Protein AF-A0A2V9SKC0-F1 (afdb_monomer_lite)

Sequence (117 aa):
MATAVLARSNAEKLGRDRHFDNYFFSGMALLILVTVFVGFARSYFLAGMFRAQLPSVIIHIHGVVFSSWIFLLIAQTSLVSTGHVDIHRRLGIAGFGLACLVIILGVLAATNSLARN

Foldseek 3Di:
DVVVVVVVVVVVVVVVVLLVVLCVQLVVLVVVVVVVCVVCVVQAVVCPHCNRPDPDPLVSVLSVLVVVLSVLSNVLSVCVNVVVVVVNVVVVVVVVVSVVVNVVSVVVVVVVVVVVD

Structure (mmCIF, N/CA/C/O backbone):
data_AF-A0A2V9SKC0-F1
#
_entry.id   AF-A0A2V9SKC0-F1
#
loop_
_atom_site.group_PDB
_atom_site.id
_atom_site.type_symbol
_atom_site.label_atom_id
_atom_site.label_alt_id
_atom_site.label_comp_id
_atom_site.label_asym_id
_atom_site.label_entity_id
_atom_site.label_seq_id
_atom_site.pdbx_PDB_ins_code
_atom_site.Cartn_x
_atom_site.Cartn_y
_atom_site.Cartn_z
_atom_site.occupancy
_atom_site.B_iso_or_equiv
_atom_site.auth_seq_id
_atom_site.auth_comp_id
_atom_site.auth_asym_id
_atom_site.auth_atom_id
_atom_site.pdbx_PDB_model_num
ATOM 1 N N . MET A 1 1 ? -37.361 5.769 30.953 1.00 64.69 1 MET A N 1
ATOM 2 C CA . MET A 1 1 ? -37.239 4.483 30.222 1.00 64.69 1 MET A CA 1
ATOM 3 C C . MET A 1 1 ? -36.973 4.669 28.726 1.00 64.69 1 MET A C 1
ATOM 5 O O . MET A 1 1 ? -36.008 4.089 28.255 1.00 64.69 1 MET A O 1
ATOM 9 N N . ALA A 1 2 ? -37.730 5.493 27.986 1.00 71.50 2 ALA A N 1
ATOM 10 C CA . ALA A 1 2 ? -37.546 5.671 26.531 1.00 71.50 2 ALA A CA 1
ATOM 11 C C . ALA A 1 2 ? -36.134 6.131 26.092 1.00 71.50 2 ALA A C 1
ATOM 13 O O . ALA A 1 2 ? -35.579 5.606 25.132 1.00 71.50 2 ALA A O 1
ATOM 14 N N . THR A 1 3 ? -35.506 7.049 26.830 1.00 78.56 3 THR A N 1
ATOM 15 C CA . THR A 1 3 ? -34.146 7.547 26.546 1.00 78.56 3 THR A CA 1
ATOM 16 C C . THR A 1 3 ? -33.062 6.471 26.662 1.00 78.56 3 THR A C 1
ATOM 18 O O . THR A 1 3 ? -32.132 6.448 25.861 1.00 78.56 3 THR A O 1
ATOM 21 N N . ALA A 1 4 ? -33.199 5.536 27.607 1.00 79.25 4 ALA A N 1
ATOM 22 C CA . ALA A 1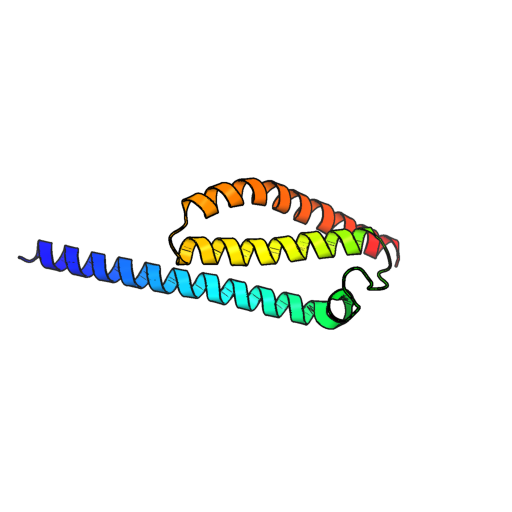 4 ? -32.254 4.432 27.781 1.00 79.25 4 ALA A CA 1
ATOM 23 C C . ALA A 1 4 ? -32.355 3.394 26.647 1.00 79.25 4 ALA A C 1
ATOM 25 O O . ALA A 1 4 ? -31.342 2.849 26.216 1.00 79.25 4 ALA A O 1
ATOM 26 N N . VAL A 1 5 ? -33.565 3.162 26.123 1.00 80.75 5 VAL A N 1
ATOM 27 C CA . VAL A 1 5 ? -33.799 2.260 24.983 1.00 80.75 5 VAL A CA 1
ATOM 28 C C . VAL A 1 5 ? -33.165 2.819 23.708 1.00 80.75 5 VAL A C 1
ATOM 30 O O . VAL A 1 5 ? -32.467 2.087 23.011 1.00 80.75 5 VAL A O 1
ATOM 33 N N . LEU A 1 6 ? -33.328 4.123 23.453 1.00 85.31 6 LEU A N 1
ATOM 34 C CA . LEU A 1 6 ? -32.701 4.799 22.310 1.00 85.31 6 LEU A CA 1
ATOM 35 C C . LEU A 1 6 ? -31.167 4.804 22.407 1.00 85.31 6 LEU A C 1
ATOM 37 O O . LEU A 1 6 ? -30.477 4.579 21.415 1.00 85.31 6 LEU A O 1
ATOM 41 N N . ALA A 1 7 ? -30.614 5.015 23.605 1.00 84.50 7 ALA A N 1
ATOM 42 C CA . ALA A 1 7 ? -29.168 4.953 23.814 1.00 84.50 7 ALA A CA 1
ATOM 43 C C . ALA A 1 7 ? -28.609 3.546 23.530 1.00 84.50 7 ALA A C 1
ATOM 45 O O . ALA A 1 7 ? -27.584 3.409 22.860 1.00 84.50 7 ALA A O 1
ATOM 46 N N . ARG A 1 8 ? -29.315 2.495 23.971 1.00 86.75 8 ARG A N 1
ATOM 47 C CA . ARG A 1 8 ? -28.934 1.097 23.724 1.00 86.75 8 ARG A CA 1
ATOM 48 C C . ARG A 1 8 ? -29.029 0.720 22.245 1.00 86.75 8 ARG A C 1
ATOM 50 O O . ARG A 1 8 ? -28.091 0.122 21.725 1.00 86.75 8 ARG A O 1
ATOM 57 N N . SER A 1 9 ? -30.107 1.099 21.551 1.00 89.00 9 SER A N 1
ATOM 58 C CA . SER A 1 9 ? -30.257 0.821 20.114 1.00 89.00 9 SER A CA 1
ATOM 59 C C . SER A 1 9 ? -29.184 1.517 19.280 1.00 89.00 9 SER A C 1
ATOM 61 O O . SER A 1 9 ? -28.660 0.935 18.331 1.00 89.00 9 SER A O 1
ATOM 63 N N . ASN A 1 10 ? -28.819 2.746 19.655 1.00 89.94 10 ASN A N 1
ATOM 64 C CA . ASN A 1 10 ? -27.756 3.492 18.989 1.00 89.94 10 ASN A CA 1
ATOM 65 C C . ASN A 1 10 ? -26.391 2.833 19.209 1.00 89.94 10 ASN A C 1
ATOM 67 O O . ASN A 1 10 ? -25.634 2.686 18.253 1.00 89.94 10 ASN A O 1
ATOM 71 N N . ALA A 1 11 ? -26.095 2.380 20.430 1.00 85.88 11 ALA A N 1
ATOM 72 C CA . ALA A 1 11 ? -24.858 1.663 20.730 1.00 85.88 11 ALA A CA 1
ATOM 73 C C . ALA A 1 11 ? -24.746 0.335 19.956 1.00 85.88 11 ALA A C 1
ATOM 75 O O . ALA A 1 11 ? -23.691 0.037 19.399 1.00 85.88 11 ALA A O 1
ATOM 76 N N . GLU A 1 12 ? -25.834 -0.437 19.855 1.00 89.12 12 GLU A N 1
ATOM 77 C CA . GLU A 1 12 ? -25.866 -1.673 19.057 1.00 89.12 12 GLU A CA 1
ATOM 78 C C . GLU A 1 12 ? -25.693 -1.407 17.559 1.00 89.12 12 GLU A C 1
ATOM 80 O O . GLU A 1 12 ? -24.982 -2.147 16.876 1.00 89.12 12 GLU A O 1
ATOM 85 N N . LYS A 1 13 ? -26.312 -0.340 17.039 1.00 86.81 13 LYS A N 1
ATOM 86 C CA . LYS A 1 13 ? -26.153 0.059 15.638 1.00 86.81 13 LYS A CA 1
ATOM 87 C C . LYS A 1 13 ? -24.708 0.465 15.339 1.00 86.81 13 LYS A C 1
ATOM 89 O O . LYS A 1 13 ? -24.107 -0.116 14.446 1.00 86.81 13 LYS A O 1
ATOM 94 N N . LEU A 1 14 ? -24.122 1.349 16.149 1.00 86.44 14 LEU A N 1
ATOM 95 C CA . LEU A 1 14 ? -22.719 1.769 16.025 1.00 86.44 14 LEU A CA 1
ATOM 96 C C . LEU A 1 14 ? -21.748 0.581 16.110 1.00 86.44 14 LEU A C 1
ATOM 98 O O . LEU A 1 14 ? -20.769 0.521 15.370 1.00 86.44 14 LEU A O 1
ATOM 102 N N . GLY A 1 15 ? -22.019 -0.381 16.999 1.00 81.50 15 GLY A N 1
ATOM 103 C CA . GLY A 1 15 ? -21.219 -1.600 17.126 1.00 81.50 15 GLY A CA 1
ATOM 104 C C . GLY A 1 15 ? -21.270 -2.485 15.878 1.00 81.50 15 GLY A C 1
ATOM 105 O O . GLY A 1 15 ? -20.231 -2.974 15.436 1.00 81.50 15 GLY A O 1
ATOM 106 N N . ARG A 1 16 ? -22.461 -2.660 15.294 1.00 85.44 16 ARG A N 1
ATOM 107 C CA . ARG A 1 16 ? -22.674 -3.432 14.062 1.00 85.44 16 ARG A CA 1
ATOM 108 C C . ARG A 1 16 ? -22.076 -2.748 12.835 1.00 85.44 16 ARG A C 1
ATOM 110 O O . ARG A 1 16 ? -21.418 -3.431 12.057 1.00 85.44 16 ARG A O 1
ATOM 117 N N . ASP A 1 17 ? -22.252 -1.435 12.705 1.00 84.94 17 ASP A N 1
ATOM 118 C CA . ASP A 1 17 ? -21.703 -0.643 11.598 1.00 84.94 17 ASP A CA 1
ATOM 119 C C . ASP A 1 17 ? -20.165 -0.722 11.613 1.00 84.94 17 ASP A C 1
ATOM 121 O O . ASP A 1 17 ? -19.550 -1.117 10.626 1.00 84.94 17 ASP A O 1
ATOM 125 N N . ARG A 1 18 ? -19.538 -0.530 12.784 1.00 82.75 18 ARG A N 1
ATOM 126 C CA . ARG A 1 18 ? -18.078 -0.664 12.948 1.00 82.75 18 ARG A CA 1
ATOM 127 C C . ARG A 1 18 ? -17.559 -2.066 12.621 1.00 82.75 18 ARG A C 1
ATOM 129 O O . ARG A 1 18 ? -16.470 -2.211 12.071 1.00 82.75 18 ARG A O 1
ATOM 136 N N . HIS A 1 19 ? -18.301 -3.107 12.996 1.00 82.81 19 HIS A N 1
ATOM 137 C CA . HIS A 1 19 ? -17.925 -4.482 12.673 1.00 82.81 19 HIS A CA 1
ATOM 138 C C . HIS A 1 19 ? -17.990 -4.705 11.159 1.00 82.81 19 HIS A C 1
ATOM 140 O O . HIS A 1 19 ? -17.021 -5.187 10.581 1.00 82.81 19 HIS A O 1
ATOM 146 N N . PHE A 1 20 ? -19.086 -4.299 10.512 1.00 88.81 20 PHE A N 1
ATOM 147 C CA . PHE A 1 20 ? -19.251 -4.401 9.062 1.00 88.81 20 PHE A CA 1
ATOM 148 C C . PHE A 1 20 ? -18.136 -3.676 8.302 1.00 88.81 20 PHE A C 1
ATOM 150 O O . PHE A 1 20 ? -17.513 -4.282 7.430 1.00 88.81 20 PHE A O 1
ATOM 157 N N . ASP A 1 21 ? -17.820 -2.440 8.691 1.00 87.12 21 ASP A N 1
ATOM 158 C CA . ASP A 1 21 ? -16.747 -1.647 8.088 1.00 87.12 21 ASP A CA 1
ATOM 159 C C . ASP A 1 21 ? -15.403 -2.386 8.153 1.00 87.12 21 ASP A C 1
ATOM 161 O O . ASP A 1 21 ? -14.713 -2.533 7.143 1.00 87.12 21 ASP A O 1
ATOM 165 N N . ASN A 1 22 ? -15.051 -2.941 9.316 1.00 87.38 22 ASN A N 1
ATOM 166 C CA . ASN A 1 22 ? -13.791 -3.664 9.502 1.00 87.38 22 ASN A CA 1
ATOM 167 C C . ASN A 1 22 ? -13.646 -4.877 8.562 1.00 87.38 22 ASN A C 1
ATOM 169 O O . ASN A 1 22 ? -12.565 -5.090 7.996 1.00 87.38 22 ASN A O 1
ATOM 173 N N . TYR A 1 23 ? -14.716 -5.661 8.376 1.00 89.94 23 TYR A N 1
ATOM 174 C CA . TYR A 1 23 ? -14.713 -6.792 7.438 1.00 89.94 23 TYR A CA 1
ATOM 175 C C . TYR A 1 23 ? -14.708 -6.333 5.989 1.00 89.94 23 TYR A C 1
ATOM 177 O O . TYR A 1 23 ? -13.993 -6.916 5.176 1.00 89.94 23 TYR A O 1
ATOM 185 N N . PHE A 1 24 ? -15.468 -5.287 5.668 1.00 92.69 24 PHE A N 1
ATOM 186 C CA . PHE A 1 24 ? -15.522 -4.734 4.324 1.00 92.69 24 PHE A CA 1
ATOM 187 C C . PHE A 1 24 ? -14.140 -4.256 3.868 1.00 92.69 24 PHE A C 1
ATOM 189 O O . PHE A 1 24 ? -13.645 -4.709 2.837 1.00 92.69 24 PHE A O 1
ATOM 196 N N . PHE A 1 25 ? -13.465 -3.416 4.658 1.00 93.06 25 PHE A N 1
ATOM 197 C CA . PHE A 1 25 ? -12.147 -2.889 4.292 1.00 93.06 25 PHE A CA 1
ATOM 198 C C . PHE A 1 25 ? -11.079 -3.983 4.212 1.00 93.06 25 PHE A C 1
ATOM 200 O O . PHE A 1 25 ? -10.291 -3.998 3.267 1.00 93.06 25 PHE A O 1
ATOM 207 N N . SER A 1 26 ? -11.071 -4.928 5.154 1.00 92.94 26 SER A N 1
ATOM 208 C CA . SER A 1 26 ? -10.119 -6.048 5.131 1.00 92.94 26 SER A CA 1
ATOM 209 C C . SER A 1 26 ? -10.372 -6.992 3.950 1.00 92.94 26 SER A C 1
ATOM 211 O O . SER A 1 26 ? -9.429 -7.418 3.282 1.00 92.94 26 SER A O 1
ATOM 213 N N . GLY A 1 27 ? -11.642 -7.272 3.639 1.00 95.19 27 GLY A N 1
ATOM 214 C CA . GLY A 1 27 ? -12.040 -8.060 2.473 1.00 95.19 27 GLY A CA 1
ATOM 215 C C . GLY A 1 27 ? -11.652 -7.386 1.157 1.00 95.19 27 GLY A C 1
ATOM 216 O O . GLY A 1 27 ? -11.090 -8.033 0.275 1.00 95.19 27 GLY A O 1
ATOM 217 N N . MET A 1 28 ? -11.862 -6.073 1.044 1.00 97.19 28 MET A N 1
ATOM 218 C CA . MET A 1 28 ? -11.440 -5.291 -0.121 1.00 97.19 28 MET A CA 1
ATOM 219 C C . MET A 1 28 ? -9.918 -5.256 -0.279 1.00 97.19 28 MET A C 1
ATOM 221 O O . MET A 1 28 ? -9.426 -5.395 -1.397 1.00 97.19 28 MET A O 1
ATOM 225 N N . ALA A 1 29 ? -9.158 -5.129 0.813 1.00 96.50 29 ALA A N 1
ATOM 226 C CA . ALA A 1 29 ? -7.697 -5.194 0.767 1.00 96.50 29 ALA A CA 1
ATOM 227 C C . ALA A 1 29 ? -7.203 -6.552 0.239 1.00 96.50 29 ALA A C 1
ATOM 229 O O . ALA A 1 29 ? -6.295 -6.600 -0.594 1.00 96.50 29 ALA A O 1
ATOM 230 N N . LEU A 1 30 ? -7.839 -7.653 0.655 1.00 96.44 30 LEU A N 1
ATOM 231 C CA . LEU A 1 30 ? -7.535 -8.989 0.140 1.00 96.44 30 LEU A CA 1
ATOM 232 C C . LEU A 1 30 ? -7.900 -9.130 -1.345 1.00 96.44 30 LEU A C 1
ATOM 234 O O . LEU A 1 30 ? -7.119 -9.678 -2.120 1.00 96.44 30 LEU A O 1
ATOM 238 N N . LEU A 1 31 ? -9.053 -8.604 -1.764 1.00 97.56 31 LEU A N 1
ATOM 239 C CA . LEU A 1 31 ? -9.464 -8.602 -3.170 1.00 97.56 31 LEU A CA 1
ATOM 240 C C . LEU A 1 31 ? -8.467 -7.829 -4.043 1.00 97.56 31 LEU A C 1
ATOM 242 O O . LEU A 1 31 ? -8.090 -8.301 -5.118 1.00 97.56 31 LEU A O 1
ATOM 246 N N . ILE A 1 32 ? -7.996 -6.672 -3.570 1.00 97.44 32 ILE A N 1
ATOM 247 C CA . ILE A 1 32 ? -6.959 -5.878 -4.240 1.00 97.44 32 ILE A CA 1
ATOM 248 C C . ILE A 1 32 ? -5.658 -6.681 -4.344 1.00 97.44 32 ILE A C 1
ATOM 250 O O . ILE A 1 32 ? -5.077 -6.734 -5.427 1.00 97.44 32 ILE A O 1
ATOM 254 N N . LEU A 1 33 ? -5.226 -7.352 -3.269 1.00 96.44 33 LEU A N 1
ATOM 255 C CA . LEU A 1 33 ? -4.043 -8.219 -3.297 1.00 96.44 33 LEU A CA 1
ATOM 256 C C . LEU A 1 33 ? -4.166 -9.299 -4.372 1.00 96.44 33 LEU A C 1
ATOM 258 O O . LEU A 1 33 ? -3.255 -9.456 -5.182 1.00 96.44 33 LEU A O 1
ATOM 262 N N . VAL A 1 34 ? -5.287 -10.024 -4.396 1.00 97.38 34 VAL A N 1
ATOM 263 C CA . VAL A 1 34 ? -5.536 -11.079 -5.389 1.00 97.38 34 VAL A CA 1
ATOM 264 C C . VAL A 1 34 ? -5.519 -10.499 -6.801 1.00 97.38 34 VAL A C 1
ATOM 266 O O . VAL A 1 34 ? -4.878 -11.062 -7.684 1.00 97.38 34 VAL A O 1
ATOM 269 N N . THR A 1 35 ? -6.161 -9.351 -7.009 1.00 97.06 35 THR A N 1
ATOM 270 C CA . THR A 1 35 ? -6.213 -8.678 -8.314 1.00 97.06 35 THR A CA 1
ATOM 271 C C . THR A 1 35 ? -4.815 -8.299 -8.804 1.00 97.06 35 THR A C 1
ATOM 273 O O . THR A 1 35 ? -4.455 -8.608 -9.940 1.00 97.06 35 THR A O 1
ATOM 276 N N . VAL A 1 36 ? -3.997 -7.684 -7.944 1.00 95.00 36 VAL A N 1
ATOM 277 C CA . VAL A 1 36 ? -2.607 -7.326 -8.267 1.00 95.00 36 VAL A CA 1
ATOM 278 C C . VAL A 1 36 ? -1.774 -8.581 -8.517 1.00 95.00 36 VAL A C 1
ATOM 280 O O . VAL A 1 36 ? -1.047 -8.649 -9.505 1.00 95.00 36 VAL A O 1
ATOM 283 N N . PHE A 1 37 ? -1.899 -9.603 -7.671 1.00 93.62 37 PHE A N 1
ATOM 284 C CA . PHE A 1 37 ? -1.162 -10.848 -7.848 1.00 93.62 37 PHE A CA 1
ATOM 285 C C . PHE A 1 37 ? -1.483 -11.501 -9.191 1.00 93.62 37 PHE A C 1
ATOM 287 O O . PHE A 1 37 ? -0.565 -11.810 -9.941 1.00 93.62 37 PHE A O 1
ATOM 294 N N . VAL A 1 38 ? -2.765 -11.657 -9.532 1.00 95.62 38 VAL A N 1
ATOM 295 C CA . VAL A 1 38 ? -3.200 -12.265 -10.798 1.00 95.62 38 VAL A CA 1
ATOM 296 C C . VAL A 1 38 ? -2.756 -11.425 -11.997 1.00 95.62 38 VAL A C 1
ATOM 298 O O . VAL A 1 38 ? -2.197 -11.976 -12.945 1.00 95.62 38 VAL A O 1
ATOM 301 N N . GLY A 1 39 ? -2.934 -10.101 -11.946 1.00 92.25 39 GLY A N 1
ATOM 302 C CA . GLY A 1 39 ? -2.562 -9.197 -13.040 1.00 92.25 39 GLY A CA 1
ATOM 303 C C . GLY A 1 39 ? -1.063 -9.192 -13.357 1.00 92.25 39 GLY A C 1
ATOM 304 O O . GLY A 1 39 ? -0.678 -9.054 -14.516 1.00 92.25 39 GLY A O 1
ATOM 305 N N . PHE A 1 40 ? -0.215 -9.409 -12.349 1.00 89.50 40 PHE A N 1
ATOM 306 C CA . PHE A 1 40 ? 1.246 -9.423 -12.487 1.00 89.50 40 PHE A CA 1
ATOM 307 C C . PHE A 1 40 ? 1.863 -10.817 -12.286 1.00 89.50 40 PHE A C 1
ATOM 309 O O . PHE A 1 40 ? 3.086 -10.954 -12.191 1.00 89.50 40 PHE A O 1
ATOM 316 N N . ALA A 1 41 ? 1.037 -11.870 -12.245 1.00 89.75 41 ALA A N 1
ATOM 317 C CA . ALA A 1 41 ? 1.477 -13.228 -11.937 1.00 89.75 41 ALA A CA 1
ATOM 318 C C . ALA A 1 41 ? 2.542 -13.689 -12.928 1.00 89.75 41 ALA A C 1
ATOM 320 O O . ALA A 1 41 ? 3.653 -14.020 -12.538 1.00 89.75 41 ALA A O 1
ATOM 321 N N . ARG A 1 42 ? 2.233 -13.676 -14.227 1.00 86.94 42 ARG A N 1
ATOM 322 C CA . ARG A 1 42 ? 3.143 -14.187 -15.261 1.00 86.94 42 ARG A CA 1
ATOM 323 C C . ARG A 1 42 ? 4.344 -13.273 -15.508 1.00 86.94 42 ARG A C 1
ATOM 325 O O . ARG A 1 42 ? 5.420 -13.776 -15.798 1.00 86.94 42 ARG A O 1
ATOM 332 N N . SER A 1 43 ? 4.157 -11.958 -15.428 1.00 83.94 43 SER A N 1
ATOM 333 C CA . SER A 1 43 ? 5.181 -10.968 -15.786 1.00 83.94 43 SER A CA 1
ATOM 334 C C . SER A 1 43 ? 6.198 -10.716 -14.676 1.00 83.94 43 SER A C 1
ATOM 336 O O . SER A 1 43 ? 7.345 -10.390 -14.972 1.00 83.94 43 SER A O 1
ATOM 338 N N . TYR A 1 44 ? 5.795 -10.863 -13.413 1.00 86.69 44 TYR A N 1
ATOM 339 C CA . TYR A 1 44 ? 6.634 -10.522 -12.269 1.00 86.69 44 TYR A CA 1
ATOM 340 C C . TYR A 1 44 ? 6.719 -11.664 -11.257 1.00 86.69 44 TYR A C 1
ATOM 342 O O . TYR A 1 44 ? 7.800 -12.214 -11.045 1.00 86.69 44 TYR A O 1
ATOM 350 N N . PHE A 1 45 ? 5.597 -12.070 -10.654 1.00 86.88 45 PHE A N 1
ATOM 351 C CA . PHE A 1 45 ? 5.628 -12.971 -9.495 1.00 86.88 45 PHE A CA 1
ATOM 352 C C . PHE A 1 45 ? 6.135 -14.381 -9.840 1.00 86.88 45 PHE A C 1
ATOM 354 O O . PHE A 1 45 ? 7.110 -14.858 -9.263 1.00 86.88 45 PHE A O 1
ATOM 361 N N . LEU A 1 46 ? 5.520 -15.027 -10.828 1.00 87.12 46 LEU A N 1
ATOM 362 C CA . LEU A 1 46 ? 5.895 -16.353 -11.331 1.00 87.12 46 LEU A CA 1
ATOM 363 C C . LEU A 1 46 ? 7.124 -16.313 -12.246 1.00 87.12 46 LEU A C 1
ATOM 365 O O . LEU A 1 46 ? 7.759 -17.342 -12.448 1.00 87.12 46 LEU A O 1
ATOM 369 N N . ALA A 1 47 ? 7.496 -15.137 -12.758 1.00 82.31 47 ALA A N 1
ATOM 370 C CA . ALA A 1 47 ? 8.743 -14.939 -13.496 1.00 82.31 47 ALA A CA 1
ATOM 371 C C . ALA A 1 47 ? 9.990 -14.935 -12.585 1.00 82.31 47 ALA A C 1
ATOM 373 O O . ALA A 1 47 ? 11.108 -14.811 -13.076 1.00 82.31 47 ALA A O 1
ATOM 374 N N . GLY A 1 48 ? 9.821 -15.074 -11.264 1.00 82.62 48 GLY A N 1
ATOM 375 C CA . GLY A 1 48 ? 10.919 -15.117 -10.294 1.00 82.62 48 GLY A CA 1
ATOM 376 C C . GLY A 1 48 ? 11.148 -13.808 -9.538 1.00 82.62 48 GLY A C 1
ATOM 377 O O . GLY A 1 48 ? 12.151 -13.685 -8.833 1.00 82.62 48 GLY A O 1
ATOM 378 N N . MET A 1 49 ? 10.227 -12.844 -9.641 1.00 84.25 49 MET A N 1
ATOM 379 C CA . MET A 1 49 ? 10.227 -11.571 -8.909 1.00 84.25 49 MET A CA 1
ATOM 380 C C . MET A 1 49 ? 11.520 -10.773 -9.147 1.00 84.25 49 MET A C 1
ATOM 382 O O . MET A 1 49 ? 11.721 -10.207 -10.215 1.00 84.25 49 MET A O 1
ATOM 386 N N . PHE A 1 50 ? 12.448 -10.788 -8.189 1.00 73.12 50 PHE A N 1
ATOM 387 C CA . PHE A 1 50 ? 13.774 -10.178 -8.281 1.00 73.12 50 PHE A CA 1
ATOM 388 C C . PHE A 1 50 ? 14.689 -10.838 -9.321 1.00 73.12 50 PHE A C 1
ATOM 390 O O . PHE A 1 50 ? 15.703 -10.258 -9.693 1.00 73.12 50 PHE A O 1
ATOM 397 N N . ARG A 1 51 ? 14.364 -12.062 -9.752 1.00 75.38 51 ARG A N 1
ATOM 398 C CA . ARG A 1 51 ? 15.083 -12.805 -10.798 1.00 75.38 51 ARG A CA 1
ATOM 399 C C . ARG A 1 51 ? 14.383 -12.752 -12.153 1.00 75.38 51 ARG A C 1
ATOM 401 O O . ARG A 1 51 ? 14.884 -13.348 -13.103 1.00 75.38 51 ARG A O 1
ATOM 408 N N . ALA A 1 52 ? 13.229 -12.091 -12.238 1.00 78.44 52 ALA A N 1
ATOM 409 C CA . ALA A 1 52 ? 12.527 -11.953 -13.500 1.00 78.44 52 ALA A CA 1
ATOM 410 C C . ALA A 1 52 ? 13.390 -11.152 -14.481 1.00 78.44 52 ALA A C 1
ATOM 412 O O . ALA A 1 52 ? 13.997 -10.145 -14.122 1.00 78.44 52 ALA A O 1
ATOM 413 N N . GLN A 1 53 ? 13.456 -11.600 -15.732 1.00 78.50 53 GLN A N 1
ATOM 414 C CA . GLN A 1 53 ? 14.202 -10.905 -16.780 1.00 78.50 53 GLN A CA 1
ATOM 415 C C . GLN A 1 53 ? 13.417 -9.671 -17.241 1.00 78.50 53 GLN A C 1
ATOM 417 O O . GLN A 1 53 ? 12.806 -9.669 -18.307 1.00 78.50 53 GLN A O 1
ATOM 422 N N . LEU A 1 54 ? 13.378 -8.629 -16.406 1.00 78.62 54 LEU A N 1
ATOM 423 C CA . LEU A 1 54 ? 12.700 -7.382 -16.754 1.00 78.62 54 LEU A CA 1
ATOM 424 C C . LEU A 1 54 ? 13.644 -6.444 -17.526 1.00 78.62 54 LEU A C 1
ATOM 426 O O . LEU A 1 54 ? 14.845 -6.416 -17.250 1.00 78.62 54 LEU A O 1
ATOM 430 N N . PRO A 1 55 ? 13.112 -5.615 -18.445 1.00 79.25 55 PRO A N 1
ATOM 431 C CA . PRO A 1 55 ? 13.919 -4.793 -19.356 1.00 79.25 55 PRO A CA 1
ATOM 432 C C . PRO A 1 55 ? 14.799 -3.739 -18.672 1.00 79.25 55 PRO A C 1
ATOM 434 O O . PRO A 1 55 ? 15.704 -3.178 -19.294 1.00 79.25 55 PRO A O 1
ATOM 437 N N . SER A 1 56 ? 14.495 -3.395 -17.420 1.00 84.81 56 SER A N 1
ATOM 438 C CA . SER A 1 56 ? 15.217 -2.372 -16.675 1.00 84.81 56 SER A CA 1
ATOM 439 C C . SER A 1 56 ? 15.154 -2.593 -15.163 1.00 84.81 56 SER A C 1
ATOM 441 O O . SER A 1 56 ? 14.208 -3.163 -14.609 1.00 84.81 56 SER A O 1
ATOM 443 N N . VAL A 1 57 ? 16.171 -2.077 -14.471 1.00 87.00 57 VAL A N 1
ATOM 444 C CA . VAL A 1 57 ? 16.243 -2.079 -13.003 1.00 87.00 57 VAL A CA 1
ATOM 445 C C . VAL A 1 57 ? 15.108 -1.249 -12.395 1.00 87.00 57 VAL A C 1
ATOM 447 O O . VAL A 1 57 ? 14.565 -1.620 -11.359 1.00 87.00 57 VAL A O 1
ATOM 450 N N . ILE A 1 58 ? 14.678 -0.170 -13.059 1.00 88.88 58 ILE A N 1
ATOM 451 C CA . ILE A 1 58 ? 13.610 0.688 -12.530 1.00 88.88 58 ILE A CA 1
ATOM 452 C C . ILE A 1 58 ? 12.270 -0.044 -12.410 1.00 88.88 58 ILE A C 1
ATOM 454 O O . ILE A 1 58 ? 11.529 0.206 -11.464 1.00 88.88 58 ILE A O 1
ATOM 458 N N . ILE A 1 59 ? 11.990 -1.007 -13.296 1.00 88.44 59 ILE A N 1
ATOM 459 C CA . ILE A 1 59 ? 10.775 -1.828 -13.216 1.00 88.44 59 ILE A CA 1
ATOM 460 C C . ILE A 1 59 ? 10.856 -2.803 -12.029 1.00 88.44 59 ILE A C 1
ATOM 462 O O . ILE A 1 59 ? 9.850 -3.033 -11.360 1.00 88.44 59 ILE A O 1
ATOM 466 N N . HIS A 1 60 ? 12.045 -3.318 -11.697 1.00 89.00 60 HIS A N 1
ATOM 467 C CA . HIS A 1 60 ? 12.223 -4.124 -10.487 1.00 89.00 60 HIS A CA 1
ATOM 468 C C . HIS A 1 60 ? 11.953 -3.298 -9.228 1.00 89.00 60 HIS A C 1
ATOM 470 O O . HIS A 1 60 ? 11.180 -3.728 -8.375 1.00 89.00 60 HIS A O 1
ATOM 476 N N . ILE A 1 61 ? 12.548 -2.103 -9.131 1.00 91.56 61 ILE A N 1
ATOM 477 C CA . ILE A 1 61 ? 12.355 -1.196 -7.990 1.00 91.56 61 ILE A CA 1
ATOM 478 C C . ILE A 1 61 ? 10.876 -0.811 -7.866 1.00 91.56 61 ILE A C 1
ATOM 480 O O . ILE A 1 61 ? 10.313 -0.878 -6.774 1.00 91.56 61 ILE A O 1
ATOM 484 N N . HIS A 1 62 ? 10.228 -0.477 -8.984 1.00 91.62 62 HIS A N 1
ATOM 485 C CA . HIS A 1 62 ? 8.794 -0.209 -9.037 1.00 91.62 62 HIS A CA 1
ATOM 486 C C . HIS A 1 62 ? 7.977 -1.385 -8.480 1.00 91.62 62 HIS A C 1
ATOM 488 O O . HIS A 1 62 ? 7.153 -1.183 -7.589 1.00 91.62 62 HIS A O 1
ATOM 494 N N . GLY A 1 63 ? 8.250 -2.614 -8.937 1.00 90.94 63 GLY A N 1
ATOM 495 C CA . GLY A 1 63 ? 7.560 -3.822 -8.475 1.00 90.94 63 GLY A CA 1
ATOM 496 C C . GLY A 1 63 ? 7.701 -4.065 -6.970 1.00 90.94 63 GLY A C 1
ATOM 497 O O . GLY A 1 63 ? 6.718 -4.386 -6.302 1.00 90.94 63 GLY A O 1
ATOM 498 N N . VAL A 1 64 ? 8.889 -3.839 -6.404 1.00 92.06 64 VAL A N 1
ATOM 499 C CA . VAL A 1 64 ? 9.145 -3.980 -4.958 1.00 92.06 64 VAL A CA 1
ATOM 500 C C . VAL A 1 64 ? 8.383 -2.936 -4.149 1.00 92.06 64 VAL A C 1
ATOM 502 O O . VAL A 1 64 ? 7.752 -3.267 -3.141 1.00 92.06 64 VAL A O 1
ATOM 505 N N . VAL A 1 65 ? 8.416 -1.679 -4.594 1.00 95.12 65 VAL A N 1
ATOM 506 C CA . VAL A 1 65 ? 7.750 -0.568 -3.906 1.00 95.12 65 VAL A CA 1
ATOM 507 C C . VAL A 1 65 ? 6.233 -0.735 -3.943 1.00 95.12 65 VAL A C 1
ATOM 509 O O . VAL A 1 65 ? 5.586 -0.617 -2.904 1.00 95.12 65 VAL A O 1
ATOM 512 N N . PHE A 1 66 ? 5.660 -1.098 -5.092 1.00 94.31 66 PHE A N 1
ATOM 513 C CA . PHE A 1 66 ? 4.225 -1.371 -5.200 1.00 94.31 66 PHE A CA 1
ATOM 514 C C . PHE A 1 66 ? 3.804 -2.620 -4.421 1.00 94.31 66 PHE A C 1
ATOM 516 O O . PHE A 1 66 ? 2.765 -2.602 -3.769 1.00 94.31 66 PHE A O 1
ATOM 523 N N . SER A 1 67 ? 4.615 -3.681 -4.405 1.00 93.75 67 SER A N 1
ATOM 524 C CA . SER A 1 67 ?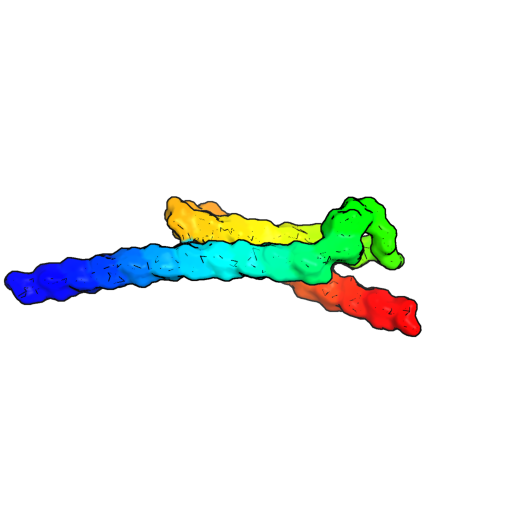 4.324 -4.859 -3.572 1.00 93.75 67 SER A CA 1
ATOM 525 C C . SER A 1 67 ? 4.295 -4.487 -2.088 1.00 93.75 67 SER A C 1
ATOM 527 O O . SER A 1 67 ? 3.363 -4.844 -1.370 1.00 93.75 67 SER A O 1
ATOM 529 N N . SER A 1 68 ? 5.270 -3.688 -1.642 1.00 95.75 68 SER A N 1
ATOM 530 C CA . SER A 1 68 ? 5.315 -3.153 -0.275 1.00 95.75 68 SER A CA 1
ATOM 531 C C . SER A 1 68 ? 4.090 -2.292 0.044 1.00 95.75 68 SER A C 1
ATOM 533 O O . SER A 1 68 ? 3.552 -2.381 1.145 1.00 95.75 68 SER A O 1
ATOM 535 N N . TRP A 1 69 ? 3.607 -1.500 -0.918 1.00 97.50 69 TRP A N 1
ATOM 536 C CA . TRP A 1 69 ? 2.397 -0.687 -0.773 1.00 97.50 69 TRP A CA 1
ATOM 537 C C . TRP A 1 69 ? 1.141 -1.536 -0.536 1.00 97.50 69 TRP A C 1
ATOM 539 O O . TRP A 1 69 ? 0.356 -1.235 0.363 1.00 97.50 69 TRP A O 1
ATOM 549 N N . ILE A 1 70 ? 0.971 -2.633 -1.281 1.00 96.81 70 ILE A N 1
ATOM 550 C CA . ILE A 1 70 ? -0.162 -3.550 -1.088 1.00 96.81 70 ILE A CA 1
ATOM 551 C C . ILE A 1 70 ? -0.084 -4.249 0.275 1.00 96.81 70 ILE A C 1
ATOM 553 O O . ILE A 1 70 ? -1.089 -4.324 0.982 1.00 96.81 70 ILE A O 1
ATOM 557 N N . PHE A 1 71 ? 1.099 -4.707 0.694 1.00 96.50 71 PHE A N 1
ATOM 558 C CA . PHE A 1 71 ? 1.263 -5.288 2.032 1.00 96.50 71 PHE A CA 1
ATOM 559 C C . PHE A 1 71 ? 0.985 -4.277 3.143 1.00 96.50 71 PHE A C 1
ATOM 561 O O . PHE A 1 71 ? 0.347 -4.622 4.139 1.00 96.50 71 PHE A O 1
ATOM 568 N N . LEU A 1 72 ? 1.406 -3.023 2.960 1.00 97.25 72 LEU A N 1
ATOM 569 C CA . LEU A 1 72 ? 1.091 -1.952 3.892 1.00 97.25 72 LEU A CA 1
ATOM 570 C C . LEU A 1 72 ? -0.423 -1.736 3.985 1.00 97.25 72 LEU A C 1
ATOM 572 O O . LEU A 1 72 ? -0.933 -1.653 5.095 1.00 97.25 72 LEU A O 1
ATOM 576 N N . LEU A 1 73 ? -1.154 -1.704 2.866 1.00 97.00 73 LEU A N 1
ATOM 577 C CA . LEU A 1 73 ? -2.617 -1.577 2.872 1.00 97.00 73 LEU A CA 1
ATOM 578 C C . LEU A 1 73 ? -3.280 -2.666 3.731 1.00 97.00 73 LEU A C 1
ATOM 580 O O . LEU A 1 73 ? -4.089 -2.346 4.600 1.00 97.00 73 LEU A O 1
ATOM 584 N N . ILE A 1 74 ? -2.893 -3.930 3.537 1.00 96.88 74 ILE A N 1
ATOM 585 C CA . ILE A 1 74 ? -3.423 -5.066 4.310 1.00 96.88 74 ILE A CA 1
ATOM 586 C C . ILE A 1 74 ? -3.091 -4.917 5.795 1.00 96.88 74 ILE A C 1
ATOM 588 O O . ILE A 1 74 ? -3.952 -5.132 6.651 1.00 96.88 74 ILE A O 1
ATOM 592 N N . ALA A 1 75 ? -1.851 -4.539 6.117 1.00 96.50 75 ALA A N 1
ATOM 593 C CA . ALA A 1 75 ? -1.446 -4.299 7.495 1.00 96.50 75 ALA A CA 1
ATOM 594 C C . ALA A 1 75 ? -2.290 -3.183 8.127 1.00 96.50 75 ALA A C 1
ATOM 596 O O . ALA A 1 75 ? -2.781 -3.346 9.240 1.00 96.50 75 ALA A O 1
ATOM 597 N N . GLN A 1 76 ? -2.530 -2.084 7.408 1.00 97.25 76 GLN A N 1
ATOM 598 C CA . GLN A 1 76 ? -3.307 -0.954 7.913 1.00 97.25 76 GLN A CA 1
ATOM 599 C C . GLN A 1 76 ? -4.768 -1.323 8.193 1.00 97.25 76 GLN A C 1
ATOM 601 O O . GLN A 1 76 ? -5.273 -0.979 9.263 1.00 97.25 76 GLN A O 1
ATOM 606 N N . THR A 1 77 ? -5.439 -2.052 7.294 1.00 96.12 77 THR A N 1
ATOM 607 C CA . THR A 1 77 ? -6.826 -2.496 7.529 1.00 96.12 77 THR A CA 1
ATOM 608 C C . THR A 1 77 ? -6.900 -3.521 8.660 1.00 96.12 77 THR A C 1
ATOM 610 O O . THR A 1 77 ? -7.796 -3.453 9.502 1.00 96.12 77 THR A O 1
ATOM 613 N N . SER A 1 78 ? -5.909 -4.414 8.753 1.00 94.44 78 SER A N 1
ATOM 614 C CA . SER A 1 78 ? -5.825 -5.421 9.817 1.00 94.44 78 SER A CA 1
ATOM 615 C C . SER A 1 78 ? -5.611 -4.785 11.194 1.00 94.44 78 SER A C 1
ATOM 617 O O . SER A 1 78 ? -6.283 -5.162 12.156 1.00 94.44 78 SER A O 1
ATOM 619 N N . LEU A 1 79 ? -4.740 -3.777 11.301 1.00 95.56 79 LEU A N 1
ATOM 620 C CA . LEU A 1 79 ? -4.483 -3.047 12.549 1.00 95.56 79 LEU A CA 1
ATOM 621 C C . LEU A 1 79 ? -5.733 -2.323 13.058 1.00 95.56 79 LEU A C 1
ATOM 623 O O . LEU A 1 79 ? -6.029 -2.376 14.249 1.00 95.56 79 LEU A O 1
ATOM 627 N N . VAL A 1 80 ? -6.511 -1.704 12.167 1.00 94.81 80 VAL A N 1
ATOM 628 C CA . VAL A 1 80 ? -7.788 -1.076 12.547 1.00 94.81 80 VAL A CA 1
ATOM 629 C C . VAL A 1 80 ? -8.803 -2.132 12.992 1.00 94.81 80 VAL A C 1
ATOM 631 O O . VAL A 1 80 ? -9.450 -1.957 14.026 1.00 94.81 80 VAL A O 1
ATOM 634 N N . SER A 1 81 ? -8.895 -3.260 12.279 1.00 92.06 81 SER A N 1
ATOM 635 C CA . SER A 1 81 ? -9.835 -4.339 12.616 1.00 92.06 81 SER A CA 1
ATOM 636 C C . SER A 1 81 ? -9.549 -5.001 13.971 1.00 92.06 81 SER A C 1
ATOM 638 O O . SER A 1 81 ? -10.479 -5.385 14.679 1.00 92.06 81 SER A O 1
ATOM 640 N N . THR A 1 82 ? -8.272 -5.078 14.357 1.00 93.19 82 THR A N 1
ATOM 641 C CA . THR A 1 82 ? -7.797 -5.662 15.624 1.00 93.19 82 THR A CA 1
ATOM 642 C C . THR A 1 82 ? -7.716 -4.645 16.766 1.00 93.19 82 THR A C 1
ATOM 644 O O . THR A 1 82 ? -7.444 -5.019 17.903 1.00 93.19 82 THR A O 1
ATOM 647 N N . GLY A 1 83 ? -7.997 -3.365 16.498 1.00 92.88 83 GLY A N 1
ATOM 648 C CA . GLY A 1 83 ? -8.017 -2.297 17.502 1.00 92.88 83 GLY A CA 1
ATOM 649 C C . GLY A 1 83 ? -6.661 -1.636 17.785 1.00 92.88 83 GLY A C 1
ATOM 650 O O . GLY A 1 83 ? -6.590 -0.747 18.631 1.00 92.88 83 GLY A O 1
ATOM 651 N N . HIS A 1 84 ? -5.601 -1.991 17.057 1.00 95.75 84 HIS A N 1
ATOM 652 C CA . HIS A 1 84 ? -4.248 -1.430 17.188 1.00 95.75 84 HIS A CA 1
ATOM 653 C C . HIS A 1 84 ? -4.068 -0.128 16.386 1.00 95.75 84 HIS A C 1
ATOM 655 O O . HIS A 1 84 ? -3.197 0.008 15.518 1.00 95.75 84 HIS A O 1
ATOM 661 N N . VAL A 1 85 ? -4.929 0.854 16.663 1.00 96.00 85 VAL A N 1
ATOM 662 C CA . VAL A 1 85 ? -4.976 2.141 15.942 1.00 96.00 85 VAL A CA 1
ATOM 663 C C . VAL A 1 85 ? -3.726 2.997 16.196 1.00 96.00 85 VAL A C 1
ATOM 665 O O . VAL A 1 85 ? -3.330 3.812 15.361 1.00 96.00 85 VAL A O 1
ATOM 668 N N . ASP A 1 86 ? -3.059 2.808 17.328 1.00 96.81 86 ASP A N 1
ATOM 669 C CA . ASP A 1 86 ? -1.790 3.455 17.658 1.00 96.81 86 ASP A CA 1
ATOM 670 C C . ASP A 1 86 ? -0.673 3.052 16.679 1.00 96.81 86 ASP A C 1
ATOM 672 O O . ASP A 1 86 ? 0.016 3.919 16.129 1.00 96.81 86 ASP A O 1
ATOM 676 N N . ILE A 1 87 ? -0.546 1.754 16.386 1.00 97.62 87 ILE A N 1
ATOM 677 C CA . ILE A 1 87 ? 0.419 1.230 15.413 1.00 97.62 87 ILE A CA 1
ATOM 678 C C . ILE A 1 87 ? 0.033 1.680 14.004 1.00 97.62 87 ILE A C 1
ATOM 680 O O . ILE A 1 87 ? 0.907 2.128 13.265 1.00 97.62 87 ILE A O 1
ATOM 684 N N . HIS A 1 88 ? -1.260 1.651 13.657 1.00 96.50 88 HIS A N 1
ATOM 685 C CA . HIS A 1 88 ? -1.768 2.156 12.375 1.00 96.50 88 HIS A CA 1
ATOM 686 C C . HIS A 1 88 ? -1.288 3.588 12.106 1.00 96.50 88 HIS A C 1
ATOM 688 O O . HIS A 1 88 ? -0.711 3.875 11.056 1.00 96.50 88 HIS A O 1
ATOM 694 N N . ARG A 1 89 ? -1.438 4.485 13.091 1.00 97.12 89 ARG A N 1
ATOM 695 C CA . ARG A 1 89 ? -1.009 5.888 12.972 1.00 97.12 89 ARG A CA 1
ATOM 696 C C . ARG A 1 89 ? 0.501 6.020 12.793 1.00 97.12 89 ARG A C 1
ATOM 698 O O . ARG A 1 89 ? 0.944 6.775 11.932 1.00 97.12 89 ARG A O 1
ATOM 705 N N . ARG A 1 90 ? 1.298 5.279 13.571 1.00 96.50 90 ARG A N 1
ATOM 706 C CA . ARG A 1 90 ? 2.771 5.302 13.466 1.00 96.50 90 ARG A CA 1
ATOM 707 C C . ARG A 1 90 ? 3.244 4.775 12.113 1.00 96.50 90 ARG A C 1
ATOM 709 O O . ARG A 1 90 ? 4.069 5.409 11.459 1.00 96.50 90 ARG A O 1
ATOM 716 N N . LEU A 1 91 ? 2.691 3.646 11.681 1.00 96.56 91 LEU A N 1
ATOM 717 C CA . LEU A 1 91 ? 3.012 3.022 10.402 1.00 96.56 91 LEU A CA 1
ATOM 718 C C . LEU A 1 91 ? 2.515 3.876 9.226 1.00 96.56 91 LEU A C 1
ATOM 720 O O . LEU A 1 91 ? 3.160 3.914 8.186 1.00 96.56 91 LEU A O 1
ATOM 724 N N . GLY A 1 92 ? 1.413 4.610 9.397 1.00 95.62 92 GLY A N 1
ATOM 725 C CA . GLY A 1 92 ? 0.872 5.535 8.400 1.00 95.62 92 GLY A CA 1
ATOM 726 C C . GLY A 1 92 ? 1.819 6.693 8.082 1.00 95.62 92 GLY A C 1
ATOM 727 O O . GLY A 1 92 ? 1.965 7.051 6.917 1.00 95.62 92 GLY A O 1
ATOM 728 N N . ILE A 1 93 ? 2.536 7.217 9.083 1.00 96.19 93 ILE A N 1
ATOM 729 C CA . ILE A 1 93 ? 3.565 8.251 8.871 1.00 96.19 93 ILE A CA 1
ATOM 730 C C . ILE A 1 93 ? 4.706 7.7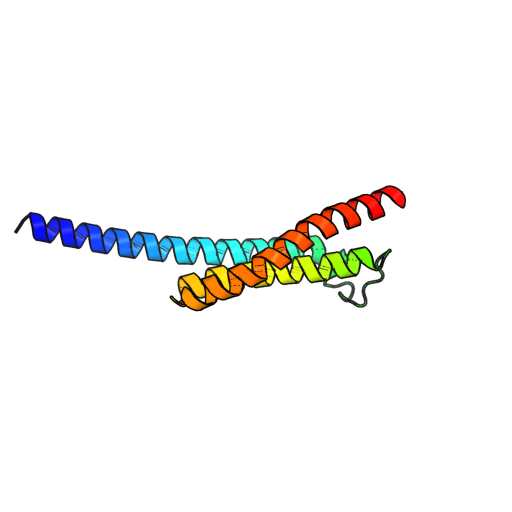03 8.003 1.00 96.19 93 ILE A C 1
ATOM 732 O O . ILE A 1 93 ? 5.110 8.351 7.041 1.00 96.19 93 ILE A O 1
ATOM 736 N N . ALA A 1 94 ? 5.193 6.490 8.284 1.00 92.75 94 ALA A N 1
ATOM 737 C CA . ALA A 1 94 ? 6.181 5.833 7.422 1.00 92.75 94 ALA A CA 1
ATOM 738 C C . ALA A 1 94 ? 5.608 5.537 6.020 1.00 92.75 94 ALA A C 1
ATOM 740 O O . ALA A 1 94 ? 6.281 5.717 5.005 1.00 92.75 94 ALA A O 1
ATOM 741 N N . GLY A 1 95 ? 4.332 5.151 5.963 1.00 95.12 95 GLY A N 1
ATOM 742 C CA . GLY A 1 95 ? 3.578 4.912 4.738 1.00 95.12 95 GLY A CA 1
ATOM 743 C C . GLY A 1 95 ? 3.459 6.130 3.829 1.00 95.12 95 GLY A C 1
ATOM 744 O O . GLY A 1 95 ? 3.423 5.967 2.613 1.00 95.12 95 GLY A O 1
ATOM 745 N N . PHE A 1 96 ? 3.467 7.346 4.379 1.00 96.06 96 PHE A N 1
ATOM 746 C CA . PHE A 1 96 ? 3.459 8.574 3.584 1.00 96.06 96 PHE A CA 1
ATOM 747 C C . PHE A 1 96 ? 4.694 8.677 2.676 1.00 96.06 96 PHE A C 1
ATOM 749 O O . PHE A 1 96 ? 4.565 8.958 1.487 1.00 96.06 96 PHE A O 1
ATOM 756 N N . GLY A 1 97 ? 5.884 8.362 3.199 1.00 95.75 97 GLY A N 1
ATOM 757 C CA . GLY A 1 97 ? 7.103 8.320 2.387 1.00 95.75 97 GLY A CA 1
ATOM 758 C C . GLY A 1 97 ? 7.017 7.274 1.272 1.00 95.75 97 GLY A C 1
ATOM 759 O O . GLY A 1 97 ? 7.385 7.546 0.128 1.00 95.75 97 GLY A O 1
ATOM 760 N N . LEU A 1 98 ? 6.451 6.101 1.578 1.00 95.62 98 LEU A N 1
ATOM 761 C CA . LEU A 1 98 ? 6.200 5.062 0.579 1.00 95.62 98 LEU A CA 1
ATOM 762 C C . LEU A 1 98 ? 5.212 5.535 -0.501 1.00 95.62 98 LEU A C 1
ATOM 764 O O . LEU A 1 98 ? 5.440 5.267 -1.676 1.00 95.62 98 LEU A O 1
ATOM 768 N N . ALA A 1 99 ? 4.168 6.284 -0.134 1.00 95.50 99 ALA A N 1
ATOM 769 C CA . ALA A 1 99 ? 3.213 6.856 -1.085 1.00 95.50 99 ALA A CA 1
ATOM 770 C C . ALA A 1 99 ? 3.898 7.813 -2.072 1.00 95.50 99 ALA A C 1
ATOM 772 O O . ALA A 1 99 ? 3.670 7.728 -3.278 1.00 95.50 99 ALA A O 1
ATOM 773 N N . CYS A 1 100 ? 4.793 8.683 -1.591 1.00 96.88 100 CYS A N 1
ATOM 774 C CA . CYS A 1 100 ? 5.581 9.550 -2.469 1.00 96.88 100 CYS A CA 1
ATOM 775 C C . CYS A 1 100 ? 6.429 8.734 -3.458 1.00 96.88 100 CYS A C 1
ATOM 777 O O . CYS A 1 100 ? 6.453 9.040 -4.652 1.00 96.88 100 CYS A O 1
ATOM 779 N N . LEU A 1 101 ? 7.081 7.665 -2.986 1.00 96.00 101 LEU A N 1
ATOM 780 C CA . LEU A 1 101 ? 7.871 6.772 -3.840 1.00 96.00 101 LEU A CA 1
ATOM 781 C C . LEU A 1 101 ? 7.015 6.056 -4.889 1.00 96.00 101 LEU A C 1
ATOM 783 O O . LEU A 1 101 ? 7.437 5.960 -6.038 1.00 96.00 101 LEU A O 1
ATOM 787 N N . VAL A 1 102 ? 5.821 5.589 -4.517 1.00 96.25 102 VAL A N 1
ATOM 788 C CA . VAL A 1 102 ? 4.849 4.958 -5.426 1.00 96.25 102 VAL A CA 1
ATOM 789 C C . VAL A 1 102 ? 4.533 5.881 -6.604 1.00 96.25 102 VAL A C 1
ATOM 791 O O . VAL A 1 102 ? 4.602 5.447 -7.754 1.00 96.25 102 VAL A O 1
ATOM 794 N N . ILE A 1 103 ? 4.257 7.163 -6.342 1.00 96.38 103 ILE A N 1
ATOM 795 C CA . ILE A 1 103 ?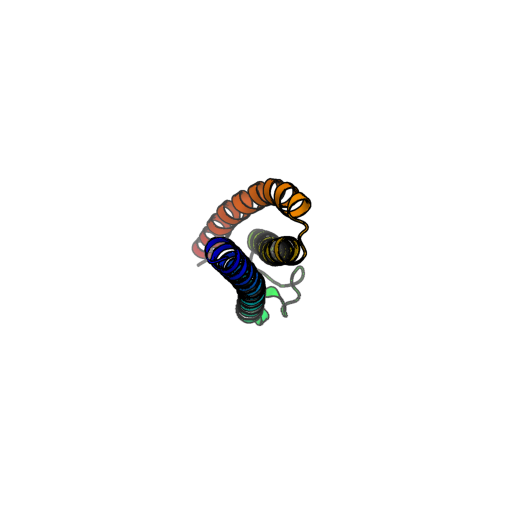 3.954 8.137 -7.400 1.00 96.38 103 ILE A CA 1
ATOM 796 C C . ILE A 1 103 ? 5.167 8.365 -8.307 1.00 96.38 103 ILE A C 1
ATOM 798 O O . ILE A 1 103 ? 5.057 8.229 -9.526 1.00 96.38 103 ILE A O 1
ATOM 802 N N . ILE A 1 104 ? 6.336 8.657 -7.729 1.00 96.44 104 ILE A N 1
ATOM 803 C CA . ILE A 1 104 ? 7.556 8.955 -8.497 1.00 96.44 104 ILE A CA 1
ATOM 804 C C . ILE A 1 104 ? 7.961 7.754 -9.361 1.00 96.44 104 ILE A C 1
ATOM 806 O O . ILE A 1 104 ? 8.171 7.890 -10.566 1.00 96.44 104 ILE A O 1
ATOM 810 N N . LEU A 1 105 ? 8.038 6.560 -8.770 1.00 94.56 105 LEU A N 1
ATOM 811 C CA . LEU A 1 105 ? 8.441 5.350 -9.486 1.00 94.56 105 LEU A CA 1
ATOM 812 C C . LEU A 1 105 ? 7.393 4.888 -10.492 1.00 94.56 105 LEU A C 1
ATOM 814 O O . LEU A 1 105 ? 7.765 4.296 -11.501 1.00 94.56 105 LEU A O 1
ATOM 818 N N . GLY A 1 106 ? 6.105 5.138 -10.249 1.00 91.25 106 GLY A N 1
ATOM 819 C CA . GLY A 1 106 ? 5.047 4.886 -11.227 1.00 91.25 106 GLY A CA 1
ATOM 820 C C . GLY A 1 106 ? 5.260 5.686 -12.508 1.00 91.25 106 GLY A C 1
ATOM 821 O O . GLY A 1 106 ? 5.297 5.111 -13.596 1.00 91.25 106 GLY A O 1
ATOM 822 N N . VAL A 1 107 ? 5.497 6.994 -12.375 1.00 94.75 107 VAL A N 1
ATOM 823 C CA . VAL A 1 107 ? 5.770 7.877 -13.519 1.00 94.75 107 VAL A CA 1
ATOM 824 C C . VAL A 1 107 ? 7.057 7.466 -14.231 1.00 94.75 107 VAL A C 1
ATOM 826 O O . VAL A 1 107 ? 7.062 7.301 -15.448 1.00 94.75 107 VAL A O 1
ATOM 829 N N . LEU A 1 108 ? 8.144 7.237 -13.491 1.00 92.62 108 LEU A N 1
ATOM 830 C CA . LEU A 1 108 ? 9.424 6.864 -14.097 1.00 92.62 108 LEU A CA 1
ATOM 831 C C . LEU A 1 108 ? 9.371 5.506 -14.814 1.00 92.62 108 LEU A C 1
ATOM 833 O O . LEU A 1 108 ? 9.944 5.364 -15.895 1.00 92.62 108 LEU A O 1
ATOM 837 N N . ALA A 1 109 ? 8.681 4.511 -14.247 1.00 90.31 109 ALA A N 1
ATOM 838 C CA . ALA A 1 109 ? 8.514 3.206 -14.882 1.00 90.31 109 ALA A CA 1
ATOM 839 C C . ALA A 1 109 ? 7.695 3.307 -16.179 1.00 90.31 109 ALA A C 1
ATOM 841 O O . ALA A 1 109 ? 8.067 2.690 -17.183 1.00 90.31 109 ALA A O 1
ATOM 842 N N . ALA A 1 110 ? 6.633 4.119 -16.186 1.00 89.62 110 ALA A N 1
ATOM 843 C CA . ALA A 1 110 ? 5.830 4.381 -17.378 1.00 89.62 110 ALA A CA 1
ATOM 844 C C . ALA A 1 110 ? 6.661 5.065 -18.476 1.00 89.62 110 ALA A C 1
ATOM 846 O O . ALA A 1 110 ? 6.726 4.563 -19.598 1.00 89.62 110 ALA A O 1
ATOM 847 N N . THR A 1 111 ? 7.381 6.139 -18.141 1.00 91.56 111 THR A N 1
ATOM 848 C CA . THR A 1 111 ? 8.242 6.858 -19.094 1.00 91.56 111 THR A CA 1
ATOM 849 C C . THR A 1 111 ? 9.356 5.970 -19.647 1.00 91.56 111 THR A C 1
ATOM 851 O O . THR A 1 111 ? 9.582 5.956 -20.854 1.00 91.56 111 THR A O 1
ATOM 854 N N . ASN A 1 112 ? 10.023 5.169 -18.804 1.00 90.06 112 ASN A N 1
ATOM 855 C CA . ASN A 1 112 ? 11.044 4.219 -19.264 1.00 90.06 112 ASN A CA 1
ATOM 856 C C . ASN A 1 112 ? 10.467 3.152 -20.208 1.00 90.06 112 ASN A C 1
ATOM 858 O O . ASN A 1 112 ? 11.184 2.667 -21.077 1.00 90.06 112 ASN A O 1
ATOM 862 N N . SER A 1 113 ? 9.207 2.756 -20.022 1.00 84.56 113 SER A N 1
ATOM 863 C CA . SER A 1 113 ? 8.557 1.775 -20.897 1.00 84.56 113 SER A CA 1
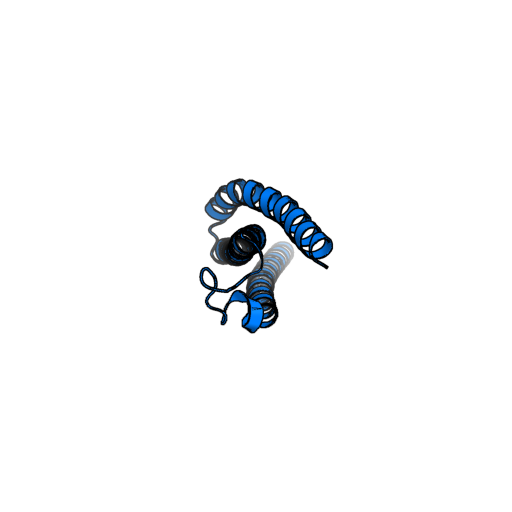ATOM 864 C C . SER A 1 113 ? 8.213 2.382 -22.256 1.00 84.56 113 SER A C 1
ATOM 866 O O . SER A 1 113 ? 8.431 1.739 -23.275 1.00 84.56 113 SER A O 1
ATOM 868 N N . LEU A 1 114 ? 7.750 3.637 -22.280 1.00 88.19 114 LEU A N 1
ATOM 869 C CA . LEU A 1 114 ? 7.480 4.372 -23.519 1.00 88.19 114 LEU A CA 1
ATOM 870 C C . LEU A 1 114 ? 8.754 4.663 -24.314 1.00 88.19 114 LEU A C 1
ATOM 872 O O . LEU A 1 114 ? 8.760 4.472 -25.518 1.00 88.19 114 LEU A O 1
ATOM 876 N N . ALA A 1 115 ? 9.839 5.067 -23.652 1.00 87.06 115 ALA A N 1
ATOM 877 C CA . ALA A 1 115 ? 11.105 5.398 -24.313 1.00 87.06 115 ALA A CA 1
ATOM 878 C C . ALA A 1 115 ? 11.831 4.190 -24.942 1.00 87.06 115 ALA A C 1
ATOM 880 O O . ALA A 1 115 ? 12.854 4.367 -25.599 1.00 87.06 115 ALA A O 1
ATOM 881 N N . ARG A 1 116 ? 11.360 2.964 -24.679 1.00 74.62 116 ARG A N 1
ATOM 882 C CA . ARG A 1 116 ? 11.932 1.712 -25.200 1.00 74.62 116 ARG A CA 1
ATOM 883 C C . ARG A 1 116 ? 11.110 1.091 -26.334 1.00 74.62 116 ARG A C 1
ATOM 885 O O . ARG A 1 116 ? 11.580 0.106 -26.899 1.00 74.62 116 ARG A O 1
ATOM 892 N N . ASN A 1 117 ? 9.922 1.627 -26.618 1.00 59.62 117 ASN A N 1
ATOM 893 C CA . ASN A 1 117 ? 9.113 1.291 -27.794 1.00 59.62 117 ASN A CA 1
ATOM 894 C C . ASN A 1 117 ? 9.462 2.230 -28.949 1.00 59.62 117 ASN A C 1
ATOM 896 O O . ASN A 1 117 ? 9.389 1.759 -30.102 1.00 59.62 117 ASN A O 1
#

Secondary structure (DSSP, 8-state):
-HHHHHHHHHHHHHHHHHHHHHHHHHHHHHHHHHHHHHHTIIIIITTTGGGS--S-HHHHHHHHHHHHHHHHHHHHHHHHHHT-HHHHHHHHHHHHHHHHHHHHHHHHHHHHHHTT-

pLDDT: mean 90.11, std 7.23, range [59.62, 97.62]

Radius of gyration: 20.17 Å; chains: 1; bounding box: 54×26×58 Å

=== Fe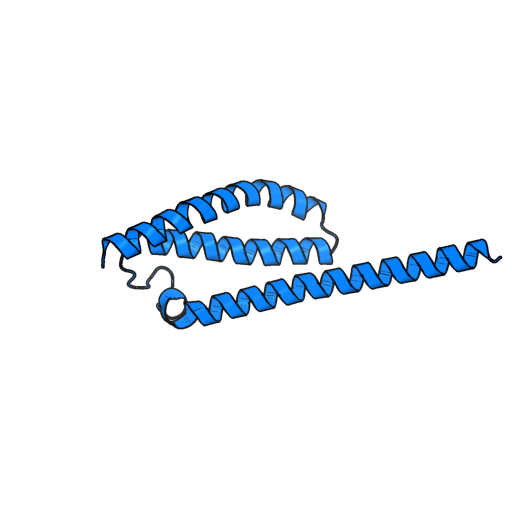ature glossary ===
Key to the feature types in this record:

— What the protein is —

Primary structure: the covalent order of the twenty standard amino acids along the backbone. Two proteins with the same sequence will (almost always) fold to the same structure; two with 30% identity often share a fold but not the details.

Database cross-references. InterPro integrates a dozen domain/family signature databases into unified entries with residue-range hits. GO terms attach function/process/location labels with evidence codes. CATH codes position the fold in a four-level structural taxonomy. Organism is the NCBI-taxonomy species name.

— Where its atoms are —

The mmCIF block holds the 3D Cartesian coordinates of each backbone atom (N, Cα, C, O) in ångströms. mmCIF is the PDB's canonical archive format — a tagged-loop text representation of the atomic model.

Six rendered views show the 3D structure from the faces of a cube — i.e. along ±x, ±y, ±z. Rendering representation is drawn randomly per protein from cartoon (secondary-structure ribbons), sticks (backbone bonds), or molecular surface; coloring is either N→C rainbow (blue at the N-terminus through red at the C-terminus) or one color per chain.

— Local backbone conformation —

DSSP 8-state secondary structure assigns each residue one of H (α-helix), G (3₁₀-helix), I (π-helix), E (extended β-strand), B (isolated β-bridge), T (hydrogen-bonded turn), S (bend), or '-' (coil). The assignment is computed from backbone hydrogen-bond geometry via the Kabsch–Sander algorithm.

P-SEA three-state annotation labels each residue as helix, strand, or coil based purely on the geometry of the Cα trace. It serves as a fallback when the full backbone (and thus DSSP) is unavailable.

The φ/ψ torsion pair specifies the backbone conformation at each residue. φ rotates about the N–Cα bond, ψ about the Cα–C bond. Steric clashes forbid most of the (φ, ψ) plane — the allowed regions (α-helix basin, β-sheet basin, left-handed helix) are the Ramachandran-allowed regions.

— Global shape and packing —

The geometric summary reports three shape descriptors. Rg (radius of gyration) measures how spread out the Cα atoms are about their centre of mass; compact globular proteins have small Rg, elongated or unfolded ones large. Cα contacts (<8 Å, |i−j|>4) count long-range residue pairs in spatial proximity — high for tightly packed folds, near zero for rods or random coil. The bounding-box extents give the protein's footprint along x, y, z in Å.

Accessible surface area quantifies burial. A residue with SASA near zero is packed into the hydrophobic core; one with SASA >100 Å² sits on the surface. Computed here via the Shrake–Rupley numerical algorithm with a 1.4 Å probe.

Plot images: a contact map (which residues are close in 3D, as an N×N binary image), a Ramachandran scatter (backbone torsion angles, revealing secondary-structure composition at a glance), and — for AlphaFold structures — a PAE heatmap (pairwise prediction confidence).

— Structural neighborhood —

The Foldseek 3Di string encodes local tertiary geometry as a 20-letter alphabet — one character per residue — derived from the relative positions of nearby Cα atoms. Unlike the amino-acid sequence, 3Di is a direct function of the 3D structure, so two proteins with the same fold have similar 3Di strings even at low sequence identity.

Nearest PDB neighbors are the top structural matches found by Foldseek when searching this structure against the entire Protein Data Bank. Each hit reports a TM-score (0 to 1; >0.5 almost always implies the same fold) and an E-value. These are *structural* homologs — they may share no detectable sequence similarity.

— Confidence and disorder —

For AlphaFold models, the B-factor field carries pLDDT — the model's own estimate of local accuracy on a 0–100 scale. Regions with pLDDT<50 should be treated as essentially unmodeled; they often correspond to intrinsically disordered segments.

B-factor (Debye–Waller factor) reflects atomic displacement in the crystal lattice. It is an experimental observable (units Å²), not a prediction; low values mean the atom is pinned down, high values mean it moves or is heterogeneous across the crystal.

Predicted aligned error is AlphaFold's pairwise confidence. Unlike pLDDT (per-residue), PAE is per-residue-pair and captures whether two parts of the structure are correctly placed relative to each other. Units are ångströms of expected positional error.